Protein AF-A0A951B7H4-F1 (afdb_monomer)

Sequence (68 aa):
MNTPTITSMQEPFTRDRIVEALQAMQPDATIDDAIERLVFLAKIETGLAELDRSEGVSHEEAKRRFGL

pLDDT: mean 86.27, std 18.38, range [33.81, 98.44]

Foldseek 3Di:
DDDPPPPCPPDPCDPVNLVVQVVPDDPPDDPVNSVVSVVVSVVVVVVVVCVVVVVDDDPVVVCVVVVD

Radius of gyration: 16.12 Å; Cα contacts (8 Å, |Δi|>4): 14; chains: 1; bounding box: 35×40×36 Å

Secondary structure (DSSP, 8-state):
--------------HHHHHHHHHTS-TT--HHHHHHHHHHHHHHHHHHHHHHTT-PPPHHHHHHHHT-

Solvent-accessible surface area (backbone atoms only — not comparable to full-atom values): 4355 Å² total; per-residue (Å²): 134,84,76,81,75,83,80,70,80,75,74,76,89,42,72,67,60,51,51,51,58,60,69,71,46,62,94,82,60,47,72,66,56,51,50,52,54,50,53,52,52,54,50,51,55,50,53,52,54,33,45,76,69,67,65,64,75,55,71,71,57,52,31,55,76,72,75,95

Structure (mmCIF, N/CA/C/O backbone):
data_AF-A0A951B7H4-F1
#
_entry.id   AF-A0A951B7H4-F1
#
loop_
_atom_site.group_PDB
_atom_site.id
_atom_site.type_symbol
_atom_site.label_atom_id
_atom_site.label_alt_id
_atom_site.label_comp_id
_atom_site.label_asym_id
_atom_site.label_entity_id
_atom_site.label_seq_id
_atom_site.pdbx_PDB_ins_code
_atom_site.Cartn_x
_atom_site.Cartn_y
_atom_site.Cartn_z
_atom_site.occupancy
_atom_site.B_iso_or_equiv
_atom_site.auth_seq_id
_atom_site.auth_comp_id
_atom_site.auth_asym_id
_atom_site.auth_atom_id
_atom_site.pdbx_PDB_model_num
ATOM 1 N N . MET A 1 1 ? 9.666 -33.360 -14.890 1.00 39.28 1 MET A N 1
ATOM 2 C CA . MET A 1 1 ? 9.936 -32.102 -14.162 1.00 39.28 1 MET A CA 1
ATOM 3 C C . MET A 1 1 ? 8.938 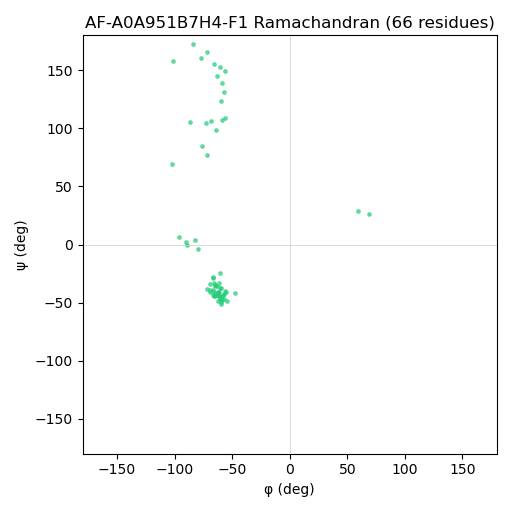-31.083 -14.672 1.00 39.28 1 MET A C 1
ATOM 5 O O . MET A 1 1 ? 9.084 -30.649 -15.803 1.00 39.28 1 MET A O 1
ATOM 9 N N . ASN A 1 2 ? 7.886 -30.792 -13.905 1.00 36.31 2 ASN A N 1
ATOM 10 C CA . ASN A 1 2 ? 6.956 -29.720 -14.252 1.00 36.31 2 ASN A CA 1
ATOM 11 C C . ASN A 1 2 ? 7.524 -28.430 -13.677 1.00 36.31 2 ASN A C 1
ATOM 13 O O . ASN A 1 2 ? 7.519 -28.235 -12.464 1.00 36.31 2 ASN A O 1
ATOM 17 N N . THR A 1 3 ? 8.067 -27.589 -14.546 1.00 33.81 3 THR A N 1
ATOM 18 C CA . THR A 1 3 ? 8.376 -26.201 -14.222 1.00 33.81 3 THR A CA 1
ATOM 19 C C . THR A 1 3 ? 7.060 -25.529 -13.830 1.00 33.81 3 THR A C 1
ATOM 21 O O . THR A 1 3 ? 6.113 -25.595 -14.619 1.00 33.81 3 THR A O 1
ATOM 24 N N . PRO A 1 4 ? 6.932 -24.922 -12.639 1.00 43.62 4 PRO A N 1
ATOM 25 C CA . PRO A 1 4 ? 5.762 -24.115 -12.354 1.00 43.62 4 PRO A CA 1
ATOM 26 C C . PRO A 1 4 ? 5.850 -22.880 -13.249 1.00 43.62 4 PRO A C 1
ATOM 28 O O . PRO A 1 4 ? 6.684 -22.001 -13.041 1.00 43.62 4 PRO A O 1
ATOM 31 N N . THR A 1 5 ? 5.019 -22.843 -14.288 1.00 39.91 5 THR A N 1
ATOM 32 C CA . THR A 1 5 ? 4.707 -21.610 -15.002 1.00 39.91 5 THR A CA 1
ATOM 33 C C . THR A 1 5 ? 4.164 -20.642 -13.958 1.00 39.91 5 THR A C 1
ATOM 35 O O . THR A 1 5 ? 3.071 -20.854 -13.433 1.00 39.91 5 THR A O 1
ATOM 38 N N . ILE A 1 6 ? 4.928 -19.604 -13.613 1.00 47.97 6 ILE A N 1
ATOM 39 C CA . ILE A 1 6 ? 4.399 -18.463 -12.864 1.00 47.97 6 ILE A CA 1
ATOM 40 C C . ILE A 1 6 ? 3.505 -17.695 -13.839 1.00 47.97 6 ILE A C 1
ATOM 42 O O . ILE A 1 6 ? 3.893 -16.688 -14.419 1.00 47.97 6 ILE A O 1
ATOM 46 N N . THR A 1 7 ? 2.305 -18.220 -14.080 1.00 48.09 7 THR A N 1
ATOM 47 C CA . THR A 1 7 ? 1.207 -17.433 -14.631 1.00 48.09 7 THR A CA 1
ATOM 48 C C . THR A 1 7 ? 0.695 -16.594 -13.476 1.00 48.09 7 THR A C 1
ATOM 50 O O . THR A 1 7 ? -0.213 -16.992 -12.755 1.00 48.09 7 THR A O 1
ATOM 53 N N . SER A 1 8 ? 1.331 -15.455 -13.248 1.00 47.78 8 SER A N 1
ATOM 54 C CA . SER A 1 8 ? 0.814 -14.443 -12.343 1.00 47.78 8 SER A CA 1
ATOM 55 C C . SER A 1 8 ? 0.194 -13.345 -13.197 1.00 47.78 8 SER A C 1
ATOM 57 O O . SER A 1 8 ? 0.730 -12.249 -13.278 1.00 47.78 8 SER A O 1
ATOM 59 N N . MET A 1 9 ? -0.934 -13.643 -13.852 1.00 47.28 9 MET A N 1
ATOM 60 C CA . MET A 1 9 ? -1.888 -12.576 -14.152 1.00 47.28 9 MET A CA 1
ATOM 61 C C . MET A 1 9 ? -2.371 -12.081 -12.793 1.00 47.28 9 MET A C 1
ATOM 63 O O . MET A 1 9 ? -3.171 -12.748 -12.140 1.00 47.28 9 MET A O 1
ATOM 67 N N . GLN A 1 10 ? -1.793 -10.987 -12.311 1.00 58.81 10 GLN A N 1
ATOM 68 C CA . GLN A 1 10 ? -2.186 -10.421 -11.033 1.00 58.81 10 GLN A CA 1
ATOM 69 C C . GLN A 1 10 ? -3.542 -9.765 -11.211 1.00 58.81 10 GLN A C 1
ATOM 71 O O . GLN A 1 10 ? -3.674 -8.731 -11.859 1.00 58.81 10 GLN A O 1
ATOM 76 N N . GLU A 1 11 ? -4.570 -10.435 -10.699 1.00 65.25 11 GLU A N 1
ATOM 77 C CA . GLU A 1 11 ? -5.899 -9.855 -10.623 1.00 65.25 11 GLU A CA 1
ATOM 78 C C . GLU A 1 11 ? -5.843 -8.574 -9.779 1.00 65.25 11 GLU A C 1
ATOM 80 O O . GLU A 1 11 ? -5.154 -8.555 -8.750 1.00 65.25 11 GLU A O 1
ATOM 85 N N . PRO A 1 12 ? -6.562 -7.516 -10.196 1.00 71.75 12 PRO A N 1
ATOM 86 C CA . PRO A 1 12 ? -6.630 -6.279 -9.434 1.00 71.75 12 PRO A CA 1
ATOM 87 C C . PRO A 1 12 ? -7.136 -6.549 -8.013 1.00 71.75 12 PRO A C 1
ATOM 89 O O . PRO A 1 12 ? -7.941 -7.457 -7.782 1.00 71.75 12 PRO A O 1
ATOM 92 N N . PHE A 1 13 ? -6.695 -5.742 -7.054 1.00 82.88 13 PHE A N 1
ATOM 93 C CA . PHE A 1 13 ? -7.150 -5.773 -5.676 1.00 82.88 13 PHE A CA 1
ATOM 94 C C . PHE A 1 13 ? -8.653 -5.541 -5.662 1.00 82.88 13 PHE A C 1
ATOM 96 O O . PHE A 1 13 ? -9.168 -4.448 -5.905 1.00 82.88 13 PHE A O 1
ATOM 103 N N . THR A 1 14 ? -9.382 -6.613 -5.389 1.00 91.31 14 THR A N 1
ATOM 104 C CA . THR A 1 14 ? -10.831 -6.560 -5.315 1.00 91.31 14 THR A CA 1
ATOM 105 C C . THR A 1 14 ? -11.259 -5.929 -3.996 1.00 91.31 14 THR A C 1
ATOM 107 O O . THR A 1 14 ? -10.517 -5.925 -3.009 1.00 91.31 14 THR A O 1
ATOM 110 N N . ARG A 1 15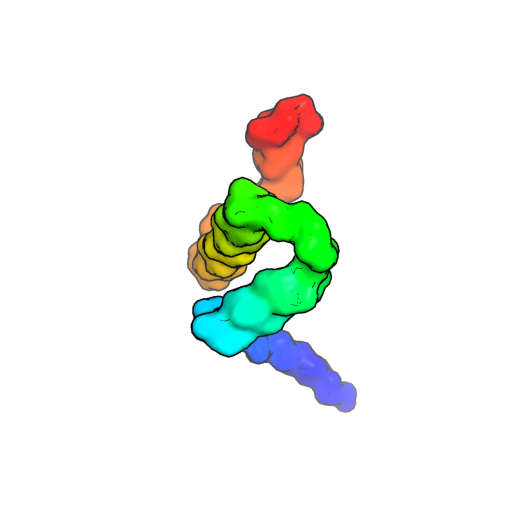 ? -12.507 -5.450 -3.948 1.00 93.12 15 ARG A N 1
ATOM 111 C CA . ARG A 1 15 ? -13.142 -4.975 -2.709 1.00 93.12 15 ARG A CA 1
ATOM 112 C C . ARG A 1 15 ? -12.950 -5.961 -1.553 1.00 93.12 15 ARG A C 1
ATOM 114 O O . ARG A 1 15 ? -12.674 -5.537 -0.439 1.00 93.12 15 ARG A O 1
ATOM 121 N N . ASP A 1 16 ? -13.088 -7.257 -1.814 1.00 95.44 16 ASP A N 1
ATOM 122 C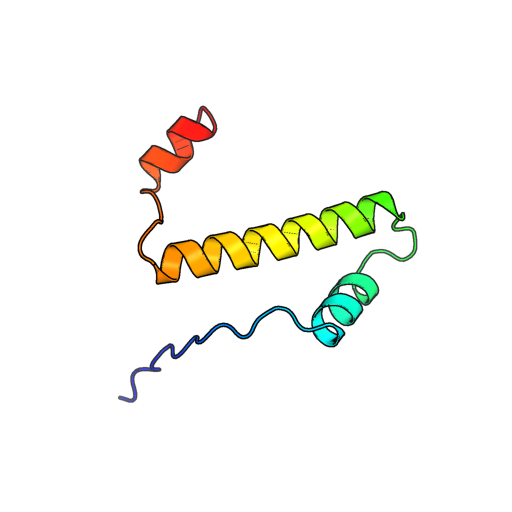 CA . ASP A 1 16 ? -13.030 -8.271 -0.761 1.00 95.44 16 ASP A CA 1
ATOM 123 C C . ASP A 1 16 ? -11.614 -8.393 -0.187 1.00 95.44 16 ASP A C 1
ATOM 125 O O . ASP A 1 16 ? -11.447 -8.372 1.030 1.00 95.44 16 ASP A O 1
ATOM 129 N N . ARG A 1 17 ? -10.579 -8.354 -1.037 1.00 92.06 17 ARG A N 1
ATOM 130 C CA . ARG A 1 17 ? -9.182 -8.315 -0.575 1.00 92.06 17 ARG A CA 1
ATOM 131 C C . ARG A 1 17 ? -8.835 -7.027 0.168 1.00 92.06 17 ARG A C 1
ATOM 133 O O . ARG A 1 17 ? -8.018 -7.051 1.087 1.00 92.06 17 ARG A O 1
ATOM 140 N N . ILE A 1 18 ? -9.445 -5.903 -0.214 1.00 94.00 18 ILE A N 1
ATOM 141 C CA . ILE A 1 18 ? -9.317 -4.641 0.524 1.00 94.00 18 ILE A CA 1
ATOM 142 C C . ILE A 1 18 ? -9.888 -4.803 1.938 1.00 94.00 18 ILE A C 1
ATOM 144 O O . ILE A 1 18 ? -9.220 -4.458 2.910 1.00 94.00 18 ILE A O 1
ATOM 148 N N . VAL A 1 19 ? -11.094 -5.364 2.065 1.00 96.38 19 VAL A N 1
ATOM 149 C CA . VAL A 1 19 ? -11.734 -5.602 3.367 1.00 96.38 19 VAL A CA 1
ATOM 150 C C . VAL A 1 19 ? -10.903 -6.556 4.224 1.00 96.38 19 VAL A C 1
ATOM 152 O O . VAL A 1 19 ? -10.676 -6.254 5.392 1.00 96.38 19 VAL A O 1
ATOM 155 N N . GLU A 1 20 ? -10.383 -7.646 3.658 1.00 96.44 20 GLU A N 1
ATOM 156 C CA . GLU A 1 20 ? -9.479 -8.565 4.364 1.00 96.44 20 GLU A CA 1
ATOM 157 C C . GLU A 1 20 ? -8.222 -7.850 4.884 1.00 96.44 20 GLU A C 1
ATOM 159 O O . GLU A 1 20 ? -7.818 -8.044 6.031 1.00 96.44 20 GLU A O 1
ATOM 164 N N . ALA A 1 21 ? -7.614 -6.985 4.066 1.00 94.81 21 ALA A N 1
ATOM 165 C CA . ALA A 1 21 ? -6.430 -6.231 4.466 1.00 94.81 21 ALA A CA 1
ATOM 166 C C . ALA A 1 21 ? -6.715 -5.246 5.609 1.00 94.81 21 ALA A C 1
ATOM 168 O O . ALA A 1 21 ? -5.849 -5.070 6.465 1.00 94.81 21 ALA A O 1
ATOM 169 N N . LEU A 1 22 ? -7.904 -4.633 5.631 1.00 96.25 22 LEU A N 1
ATOM 170 C CA . LEU A 1 22 ? -8.349 -3.756 6.717 1.00 96.25 22 LEU A CA 1
ATOM 171 C C . LEU A 1 22 ? -8.685 -4.549 7.989 1.00 96.25 22 LEU A C 1
ATOM 173 O O . LEU A 1 22 ? -8.345 -4.123 9.085 1.00 96.25 22 LEU A O 1
ATOM 177 N N . GLN A 1 23 ? -9.296 -5.729 7.860 1.00 96.94 23 GLN A N 1
ATOM 178 C CA . GLN A 1 23 ? -9.606 -6.609 8.995 1.00 96.94 23 GLN A CA 1
ATOM 179 C C . GLN A 1 23 ? -8.355 -7.180 9.674 1.00 96.94 23 GLN A C 1
ATOM 181 O O . GLN A 1 23 ? -8.394 -7.487 10.862 1.00 96.94 23 GLN A O 1
ATOM 186 N N . ALA A 1 24 ? -7.254 -7.327 8.935 1.00 97.00 24 ALA A N 1
ATOM 187 C CA . ALA A 1 24 ? -5.975 -7.795 9.464 1.00 97.00 24 ALA A CA 1
ATOM 188 C C . ALA A 1 24 ? -5.164 -6.704 10.194 1.00 97.00 24 ALA A C 1
ATOM 190 O O . ALA A 1 24 ? -4.079 -6.993 10.704 1.00 97.00 24 ALA A O 1
ATOM 191 N N . MET A 1 25 ? -5.640 -5.454 10.211 1.00 97.56 25 MET A N 1
ATOM 192 C CA . MET A 1 25 ? -4.984 -4.358 10.926 1.00 97.56 25 MET A CA 1
ATOM 193 C C . MET A 1 25 ? -5.126 -4.504 12.445 1.00 97.56 25 MET A C 1
ATOM 195 O O . MET A 1 25 ? -5.933 -5.287 12.949 1.00 97.56 25 MET A O 1
ATOM 199 N N . GLN A 1 26 ? -4.320 -3.743 13.190 1.00 97.56 26 GLN A N 1
ATOM 200 C CA . GLN A 1 26 ? -4.429 -3.716 14.646 1.00 97.56 26 GLN A CA 1
ATOM 201 C C . GLN A 1 26 ? -5.804 -3.163 15.072 1.00 97.56 26 GLN A C 1
ATOM 203 O O . GLN A 1 26 ? -6.332 -2.283 14.392 1.00 97.56 26 GLN A O 1
ATOM 208 N N . PRO A 1 27 ? -6.406 -3.655 16.174 1.00 96.38 27 PRO A N 1
ATOM 209 C CA . PRO A 1 27 ? -7.749 -3.234 16.589 1.00 96.38 27 PRO A CA 1
ATOM 210 C C . PRO A 1 27 ? -7.892 -1.737 16.898 1.00 96.38 27 PRO A C 1
ATOM 212 O O . PRO A 1 27 ? -8.9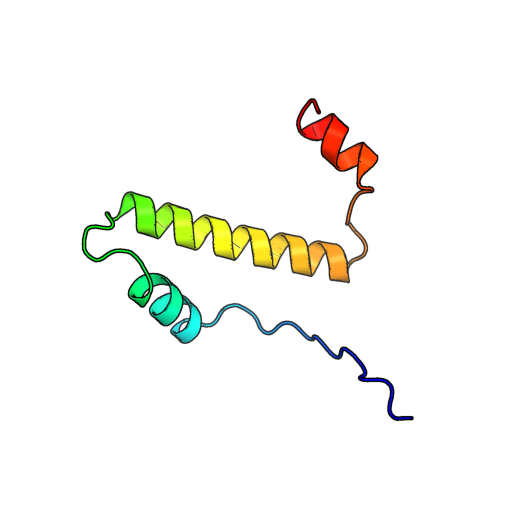99 -1.208 16.850 1.00 96.38 27 PRO A O 1
ATOM 215 N N . ASP A 1 28 ? -6.794 -1.074 17.252 1.00 97.31 28 ASP A N 1
ATOM 216 C CA . ASP A 1 28 ? -6.693 0.357 17.540 1.00 97.31 28 ASP A CA 1
ATOM 217 C C . ASP A 1 28 ? -6.225 1.187 16.334 1.00 97.31 28 ASP A C 1
ATOM 219 O O . ASP A 1 28 ? -6.022 2.394 16.471 1.00 97.31 28 ASP A O 1
ATOM 223 N N . ALA A 1 29 ? -6.089 0.567 15.155 1.00 97.88 29 ALA A N 1
ATOM 224 C CA . ALA A 1 29 ? -5.732 1.268 13.933 1.00 97.88 29 ALA A CA 1
ATOM 225 C C . ALA A 1 29 ? -6.731 2.389 13.629 1.00 97.88 29 ALA A C 1
ATOM 227 O O . ALA A 1 29 ? -7.954 2.215 13.642 1.00 97.88 29 ALA A O 1
ATOM 228 N N . THR A 1 30 ? -6.183 3.558 13.337 1.00 98.44 30 THR A N 1
ATOM 229 C CA . THR A 1 30 ? -6.944 4.760 13.034 1.00 98.44 30 THR A CA 1
ATOM 230 C C . THR A 1 30 ? -7.363 4.796 11.564 1.00 98.44 30 THR A C 1
ATOM 232 O O . THR A 1 30 ? -6.941 3.988 10.732 1.00 98.44 30 THR A O 1
ATOM 235 N N . ILE A 1 31 ? -8.199 5.778 11.219 1.00 98.12 31 ILE A N 1
ATOM 236 C CA . ILE A 1 31 ? -8.539 6.055 9.818 1.00 98.12 31 ILE A CA 1
ATOM 237 C C . ILE A 1 31 ? -7.278 6.395 9.009 1.00 98.12 31 ILE A C 1
ATOM 239 O O . ILE A 1 31 ? -7.171 5.956 7.866 1.00 98.12 31 ILE A O 1
ATOM 243 N N . ASP A 1 32 ? -6.322 7.120 9.592 1.00 98.44 32 ASP A N 1
ATOM 244 C CA . ASP A 1 32 ? -5.086 7.494 8.900 1.00 98.44 32 ASP A CA 1
ATOM 245 C C . ASP A 1 32 ? -4.228 6.258 8.588 1.00 98.44 32 ASP A C 1
ATOM 247 O O . ASP A 1 32 ? -3.763 6.111 7.456 1.00 98.44 32 ASP A O 1
ATOM 251 N N . ASP A 1 33 ? -4.127 5.308 9.526 1.00 98.19 33 ASP A N 1
ATOM 252 C CA . ASP A 1 33 ? -3.441 4.026 9.303 1.00 98.19 33 ASP A CA 1
ATOM 253 C C . ASP A 1 33 ? -4.114 3.214 8.185 1.00 98.19 33 ASP A C 1
ATOM 255 O O . ASP A 1 33 ? -3.452 2.599 7.343 1.00 98.19 33 ASP A O 1
ATOM 259 N N . ALA A 1 34 ? -5.451 3.213 8.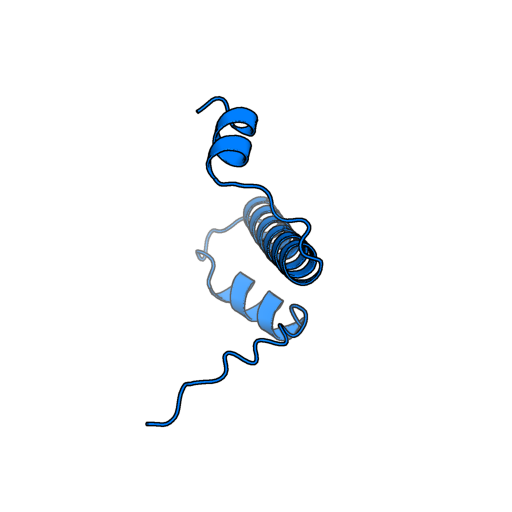153 1.00 97.88 34 ALA A N 1
ATOM 260 C CA . ALA A 1 34 ? -6.210 2.533 7.110 1.00 97.88 34 ALA A CA 1
ATOM 261 C C . ALA A 1 34 ? -5.961 3.175 5.739 1.00 97.88 34 ALA A C 1
ATOM 263 O O . ALA A 1 34 ? -5.717 2.466 4.762 1.00 97.88 34 ALA A O 1
ATOM 264 N N . ILE A 1 35 ? -5.963 4.508 5.657 1.00 98.12 35 ILE A N 1
ATOM 265 C CA . ILE A 1 35 ?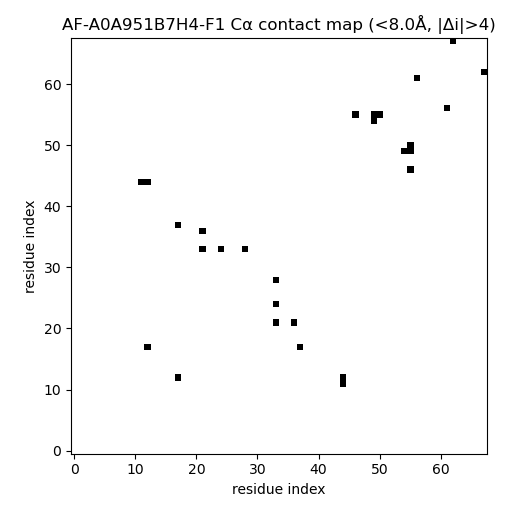 -5.640 5.237 4.426 1.00 98.12 35 ILE A CA 1
ATOM 266 C C . ILE A 1 35 ? -4.217 4.907 3.970 1.00 98.12 35 ILE A C 1
ATOM 268 O O . ILE A 1 35 ? -4.023 4.582 2.797 1.00 98.12 35 ILE A O 1
ATOM 272 N N . GLU A 1 36 ? -3.233 4.926 4.872 1.00 98.06 36 GLU A N 1
ATOM 273 C CA . GLU A 1 36 ? -1.851 4.559 4.550 1.00 98.06 36 GLU A CA 1
ATOM 274 C C . GLU A 1 36 ? -1.775 3.137 3.985 1.00 98.06 36 GLU A C 1
ATOM 276 O O . GLU A 1 36 ? -1.175 2.913 2.926 1.00 98.06 36 GLU A O 1
ATOM 281 N N . ARG A 1 37 ? -2.448 2.179 4.633 1.00 96.19 37 ARG A N 1
ATOM 282 C CA . ARG A 1 37 ? -2.492 0.784 4.185 1.00 96.19 37 ARG A CA 1
ATOM 283 C C . ARG A 1 37 ? -3.069 0.655 2.778 1.00 96.19 37 ARG A C 1
ATOM 285 O O . ARG A 1 37 ? -2.510 -0.086 1.964 1.00 96.19 37 ARG A O 1
ATOM 292 N N . LEU A 1 38 ? -4.155 1.367 2.483 1.00 96.12 38 LEU A N 1
ATOM 293 C CA . LEU A 1 38 ? -4.796 1.363 1.166 1.00 96.12 38 LEU A CA 1
ATOM 294 C C . LEU A 1 38 ? -3.905 2.001 0.096 1.00 96.12 38 LEU A C 1
ATOM 296 O O . LEU A 1 38 ? -3.746 1.437 -0.987 1.00 96.12 38 LEU A O 1
ATOM 300 N N . VAL A 1 39 ? -3.267 3.132 0.403 1.00 96.88 39 VAL A N 1
ATOM 301 C CA . VAL A 1 39 ? -2.317 3.790 -0.508 1.00 96.88 39 VAL A CA 1
ATOM 302 C C . VAL A 1 39 ? -1.121 2.883 -0.793 1.00 96.88 39 VAL A C 1
ATOM 304 O O . VAL A 1 39 ? -0.672 2.791 -1.935 1.00 96.88 39 VAL A O 1
ATOM 307 N N . PHE A 1 40 ? -0.609 2.185 0.219 1.00 95.69 40 PHE A N 1
ATOM 308 C CA . PHE A 1 40 ? 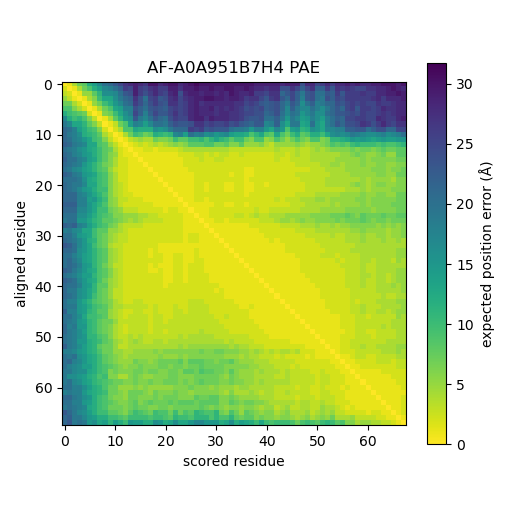0.479 1.229 0.047 1.00 95.69 40 PHE A CA 1
ATOM 309 C C . PHE A 1 40 ? 0.088 0.067 -0.878 1.00 95.69 40 PHE A C 1
ATOM 311 O O . PHE A 1 40 ? 0.857 -0.279 -1.775 1.00 95.69 40 PHE A O 1
ATOM 318 N N . LEU A 1 41 ? -1.116 -0.494 -0.721 1.00 93.81 41 LEU A N 1
ATOM 319 C CA . LEU A 1 41 ? -1.632 -1.532 -1.621 1.00 93.81 41 LEU A CA 1
ATOM 320 C C . LEU A 1 41 ? -1.746 -1.032 -3.069 1.00 93.81 41 LEU A C 1
ATOM 322 O O . LEU A 1 41 ? -1.238 -1.693 -3.972 1.00 93.81 41 LEU A O 1
ATOM 326 N N . ALA A 1 42 ? -2.304 0.161 -3.284 1.00 93.81 42 ALA A N 1
ATOM 327 C CA . ALA A 1 42 ? -2.413 0.759 -4.617 1.00 93.81 42 ALA A CA 1
ATOM 328 C C . ALA A 1 42 ? -1.040 0.993 -5.280 1.00 93.81 42 ALA A C 1
ATOM 330 O O . ALA A 1 42 ? -0.873 0.796 -6.487 1.00 93.81 42 ALA A O 1
ATOM 331 N N . LYS A 1 43 ? -0.023 1.382 -4.497 1.00 94.31 43 LYS A N 1
ATOM 332 C CA . LYS A 1 43 ? 1.357 1.523 -4.993 1.00 94.31 43 LYS A CA 1
ATOM 333 C C . LYS A 1 43 ? 1.970 0.184 -5.392 1.00 94.31 43 LYS A C 1
ATOM 335 O O . LYS A 1 43 ? 2.674 0.136 -6.397 1.00 94.31 43 LYS A O 1
ATOM 340 N N . ILE A 1 44 ? 1.704 -0.883 -4.636 1.00 91.94 44 ILE A N 1
ATOM 341 C CA . ILE A 1 44 ? 2.147 -2.236 -4.993 1.00 91.94 44 ILE A CA 1
ATOM 342 C C . ILE A 1 44 ? 1.557 -2.635 -6.345 1.00 91.94 44 ILE A C 1
ATOM 344 O O . ILE A 1 44 ? 2.315 -2.998 -7.237 1.00 91.94 44 ILE A O 1
ATOM 348 N N . GLU A 1 45 ? 0.242 -2.506 -6.530 1.00 91.19 45 GLU A N 1
ATOM 349 C CA . GLU A 1 45 ? -0.403 -2.822 -7.813 1.00 91.19 45 GLU A CA 1
ATO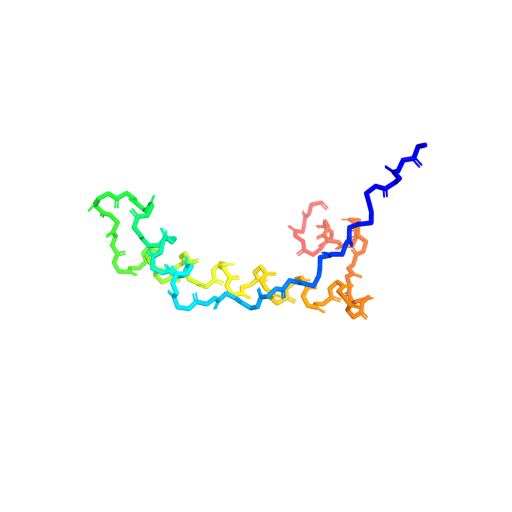M 350 C C . GLU A 1 45 ? 0.171 -2.020 -8.977 1.00 91.19 45 GLU A C 1
ATOM 352 O O . GLU A 1 45 ? 0.433 -2.567 -10.045 1.00 91.19 45 GLU A O 1
ATOM 357 N N . THR A 1 46 ? 0.406 -0.726 -8.754 1.00 91.94 46 THR A N 1
ATOM 358 C CA . THR A 1 46 ? 1.014 0.146 -9.760 1.00 91.94 46 THR A CA 1
ATOM 359 C C . THR A 1 46 ? 2.399 -0.365 -10.153 1.00 91.94 46 THR A C 1
ATOM 361 O O . THR A 1 46 ? 2.658 -0.555 -11.339 1.00 91.94 46 THR A O 1
ATOM 364 N N . GLY A 1 47 ? 3.259 -0.661 -9.173 1.00 91.75 47 GLY A N 1
ATOM 365 C CA . GLY A 1 47 ? 4.600 -1.188 -9.429 1.00 91.75 47 GLY A CA 1
ATOM 366 C C . GLY A 1 47 ? 4.588 -2.554 -10.120 1.00 91.75 47 GLY A C 1
ATOM 367 O O . GLY A 1 47 ? 5.414 -2.816 -10.987 1.00 91.75 47 GLY A O 1
ATOM 368 N N . LEU A 1 48 ? 3.629 -3.421 -9.793 1.00 90.56 48 LEU A N 1
ATOM 369 C CA . LEU A 1 48 ? 3.458 -4.711 -10.467 1.00 90.56 48 LEU A CA 1
ATOM 370 C C . LEU A 1 48 ? 3.052 -4.520 -11.935 1.00 90.56 48 LEU A C 1
ATOM 372 O O . LEU A 1 48 ? 3.661 -5.111 -12.822 1.00 90.56 48 LEU A O 1
ATOM 376 N N . ALA A 1 49 ? 2.112 -3.613 -12.207 1.00 89.56 49 ALA A N 1
ATOM 377 C CA . ALA A 1 49 ? 1.715 -3.275 -13.570 1.00 89.56 49 ALA A CA 1
ATOM 378 C C . ALA A 1 49 ? 2.853 -2.616 -14.378 1.00 89.56 49 ALA A C 1
ATOM 380 O O . ALA A 1 49 ? 2.953 -2.827 -15.586 1.00 89.56 49 ALA A O 1
ATOM 381 N N . GLU A 1 50 ? 3.711 -1.814 -13.742 1.00 92.44 50 GLU A N 1
ATOM 382 C CA . GLU A 1 50 ? 4.937 -1.276 -14.354 1.00 92.44 50 GLU A CA 1
ATOM 383 C C . GLU A 1 50 ? 5.926 -2.398 -14.708 1.00 92.44 50 GLU A C 1
ATOM 385 O O . GLU A 1 50 ? 6.487 -2.405 -15.805 1.00 92.44 50 GLU A O 1
ATOM 390 N N . LEU A 1 51 ? 6.115 -3.382 -13.822 1.00 89.69 51 LEU A N 1
ATOM 391 C CA . LEU A 1 51 ? 6.973 -4.541 -14.090 1.00 89.69 51 LEU A CA 1
ATOM 392 C C . LEU A 1 51 ? 6.462 -5.377 -15.268 1.00 89.69 51 LEU A C 1
ATOM 394 O O . LEU A 1 51 ? 7.263 -5.748 -16.126 1.00 89.69 51 LEU A O 1
ATOM 398 N N . ASP A 1 52 ? 5.150 -5.596 -15.366 1.00 89.50 52 ASP A N 1
ATOM 399 C CA . ASP A 1 52 ? 4.530 -6.282 -16.507 1.00 89.50 52 ASP A CA 1
ATOM 400 C C . ASP A 1 52 ? 4.760 -5.527 -17.828 1.00 89.50 52 ASP A C 1
ATOM 402 O O . ASP A 1 52 ? 4.948 -6.138 -18.882 1.00 89.50 52 ASP A O 1
ATOM 406 N N . ARG A 1 53 ? 4.821 -4.189 -17.776 1.00 93.38 53 ARG A N 1
ATOM 407 C CA . ARG A 1 53 ? 5.192 -3.331 -18.915 1.00 93.38 53 ARG A CA 1
ATOM 408 C C . ARG A 1 53 ? 6.704 -3.190 -19.123 1.00 93.38 53 ARG A C 1
ATOM 410 O O . ARG A 1 53 ? 7.124 -2.475 -20.028 1.00 93.38 53 ARG A O 1
ATOM 417 N N . SER A 1 54 ? 7.532 -3.889 -18.341 1.00 92.94 54 SER A N 1
ATOM 418 C CA . SER A 1 54 ? 9.001 -3.774 -18.356 1.00 92.94 54 SER A CA 1
ATOM 419 C C . SER A 1 54 ? 9.526 -2.360 -18.047 1.00 92.94 54 SER A C 1
ATOM 421 O O . SER A 1 54 ? 10.609 -1.983 -18.489 1.00 92.94 54 SER A O 1
ATOM 423 N N . GLU A 1 55 ? 8.780 -1.580 -17.260 1.00 94.81 55 GLU A N 1
ATOM 424 C CA . GLU A 1 55 ? 9.115 -0.207 -16.840 1.00 94.81 55 GLU A CA 1
ATOM 425 C C . GLU A 1 55 ? 9.911 -0.160 -15.520 1.00 94.81 55 GLU A C 1
ATOM 427 O O . GLU A 1 55 ? 10.259 0.913 -15.023 1.00 94.81 55 GLU A O 1
ATOM 432 N N . GLY A 1 56 ? 10.228 -1.325 -14.946 1.00 92.00 56 GLY A N 1
ATOM 433 C CA . GLY A 1 56 ? 11.047 -1.434 -13.742 1.00 92.00 56 GLY A CA 1
ATOM 434 C C . GLY A 1 56 ? 12.455 -0.854 -13.916 1.00 92.00 56 GLY A C 1
ATOM 435 O O . GLY A 1 56 ? 13.033 -0.849 -15.003 1.00 92.00 56 GLY A O 1
ATOM 436 N N . VAL A 1 57 ? 13.046 -0.395 -12.812 1.00 93.38 57 VAL A N 1
ATOM 437 C CA . VAL A 1 57 ? 14.429 0.105 -12.781 1.00 93.38 57 VAL A CA 1
ATOM 438 C C . VAL A 1 57 ? 15.385 -0.930 -12.198 1.00 93.38 57 VAL A C 1
ATOM 440 O O . VAL A 1 57 ? 14.988 -1.813 -11.439 1.00 93.38 57 VAL A O 1
ATOM 443 N N . SER A 1 58 ? 16.675 -0.810 -12.519 1.00 94.31 58 SER A N 1
ATOM 444 C CA . SER A 1 58 ? 17.696 -1.647 -11.889 1.00 94.31 58 SER A CA 1
ATOM 445 C C . SER A 1 58 ? 17.817 -1.340 -10.393 1.00 94.31 58 SER A C 1
ATOM 447 O O . SER A 1 58 ? 17.526 -0.235 -9.934 1.00 94.31 58 SER A O 1
ATOM 449 N N . HIS A 1 59 ? 18.303 -2.314 -9.625 1.00 91.88 59 HIS A N 1
ATOM 450 C CA . HIS A 1 59 ? 18.498 -2.158 -8.183 1.00 91.88 59 HIS A CA 1
ATOM 451 C C . HIS A 1 59 ? 19.406 -0.966 -7.823 1.00 91.88 59 HIS A C 1
ATOM 453 O O . HIS A 1 59 ? 19.113 -0.218 -6.894 1.00 91.88 59 HIS A O 1
ATOM 459 N N . GLU A 1 60 ? 20.472 -0.745 -8.596 1.00 96.62 60 GLU A N 1
ATOM 460 C CA . GLU A 1 60 ? 21.400 0.375 -8.392 1.00 96.62 60 GLU A CA 1
ATOM 461 C C . GLU A 1 60 ? 20.764 1.734 -8.716 1.00 96.62 60 GLU A C 1
ATOM 463 O O . GLU A 1 60 ? 21.037 2.730 -8.050 1.00 96.62 60 GLU A O 1
ATOM 468 N N . GLU A 1 61 ? 19.874 1.786 -9.710 1.00 95.38 61 GLU A N 1
ATOM 469 C CA . GLU A 1 61 ? 19.098 2.992 -9.994 1.00 95.38 61 GLU A CA 1
ATOM 470 C C . GLU A 1 61 ? 18.066 3.275 -8.895 1.00 95.38 61 GLU A C 1
ATOM 472 O O . GLU A 1 61 ? 17.905 4.423 -8.485 1.00 95.38 61 GLU A O 1
ATOM 477 N N . ALA A 1 62 ? 17.415 2.239 -8.362 1.00 94.00 62 ALA A N 1
ATOM 478 C CA . ALA A 1 62 ? 16.517 2.389 -7.223 1.00 94.00 62 ALA A CA 1
ATOM 479 C C . ALA A 1 62 ? 17.254 2.971 -6.004 1.00 94.00 62 ALA A C 1
ATOM 481 O O . ALA A 1 62 ? 16.786 3.953 -5.433 1.00 94.00 62 ALA A O 1
ATOM 482 N N . LYS A 1 63 ? 18.431 2.433 -5.650 1.00 96.31 63 LYS A N 1
ATOM 483 C CA . LYS A 1 63 ? 19.263 2.962 -4.553 1.00 96.31 63 LYS A CA 1
ATOM 484 C C . LYS A 1 63 ? 19.580 4.445 -4.722 1.00 96.31 63 LYS A C 1
ATOM 486 O O . LYS A 1 63 ? 19.303 5.223 -3.812 1.00 96.31 63 LYS A O 1
ATOM 491 N N . ARG A 1 64 ? 20.030 4.856 -5.916 1.00 96.56 64 ARG A N 1
ATOM 492 C CA . ARG A 1 64 ? 20.299 6.272 -6.218 1.00 96.56 64 ARG A CA 1
ATOM 493 C C . ARG A 1 64 ? 19.095 7.175 -5.959 1.00 96.56 64 ARG A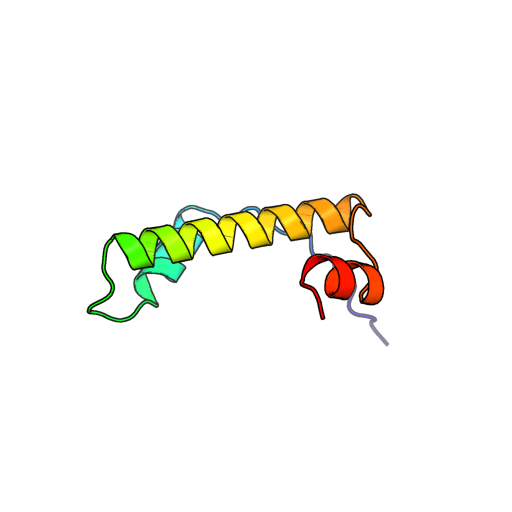 C 1
ATOM 495 O O . ARG A 1 64 ? 19.271 8.257 -5.407 1.00 96.56 64 ARG A O 1
ATOM 502 N N . ARG A 1 65 ? 17.879 6.746 -6.316 1.00 94.50 65 ARG A N 1
ATOM 503 C CA . ARG A 1 65 ? 16.644 7.525 -6.079 1.00 94.50 65 ARG A CA 1
ATOM 504 C C . ARG A 1 65 ? 16.300 7.670 -4.598 1.00 94.50 65 ARG A C 1
ATOM 506 O O . ARG A 1 65 ? 15.700 8.670 -4.219 1.00 94.50 65 ARG A O 1
ATOM 513 N N . PHE A 1 66 ? 16.689 6.698 -3.776 1.00 92.62 66 PHE A N 1
ATOM 514 C CA . PHE A 1 66 ? 16.527 6.742 -2.321 1.00 92.62 66 PHE A CA 1
ATOM 515 C C . PHE A 1 66 ? 17.717 7.382 -1.588 1.00 92.62 66 PHE A C 1
ATOM 517 O O . PHE A 1 66 ? 17.674 7.500 -0.367 1.00 92.62 66 PHE A O 1
ATOM 524 N N . GLY A 1 67 ? 18.760 7.812 -2.307 1.00 93.19 67 GLY A N 1
ATOM 525 C CA . GLY A 1 67 ? 19.975 8.369 -1.708 1.00 93.19 67 GLY A CA 1
ATOM 526 C C . GLY A 1 67 ? 20.817 7.341 -0.943 1.00 93.19 67 GLY A C 1
ATOM 527 O O . GLY A 1 67 ? 21.514 7.719 -0.003 1.00 93.19 67 GLY A O 1
ATOM 528 N N . LEU A 1 68 ? 20.715 6.062 -1.322 1.00 88.94 68 LEU A N 1
ATOM 529 C CA . LEU A 1 68 ? 21.437 4.920 -0.746 1.00 88.94 68 LEU A CA 1
ATOM 530 C C . LEU A 1 68 ? 22.641 4.504 -1.598 1.00 88.94 68 LEU A C 1
ATOM 532 O O . LEU A 1 68 ? 22.594 4.708 -2.835 1.00 88.94 68 LEU A O 1
#

Mean predicted aligned error: 7.49 Å